Protein AF-A0AAV4LER2-F1 (afdb_monomer)

Solvent-accessible surface area (backbone atoms only — not comparable to full-atom values): 9172 Å² total; per-residue (Å²): 131,90,80,78,73,59,89,54,51,44,55,66,39,58,63,67,63,43,48,55,54,49,60,71,78,45,86,52,66,64,62,53,50,52,52,53,50,51,40,50,52,62,50,70,44,100,85,72,50,74,47,79,47,90,52,21,52,62,89,86,50,91,60,48,68,59,52,49,52,55,42,43,47,58,71,42,53,53,47,53,37,49,52,46,22,50,53,51,60,69,38,72,47,45,68,59,32,24,55,52,37,40,75,51,70,41,57,64,71,60,20,49,54,63,34,72,45,88,66,54,48,76,65,54,35,67,35,69,69,49,47,63,43,67,26,72,72,48,43,42,74,71,69,52,66,53,70,64,62,54,47,52,54,56,62,74,76,108

Sequence (158 aa):
MLEFDIKGLFDNIDHELLMKAVRKHTDNPWVILYIERWLKAPFEMPDGTVVERTKGTPQGGVISPVLANLFLHYAFDKWMRRLRMCLLKQWKEPKTRRRNLIALGIPEEQAVLISGSRKGYWRLSRTPQLNKALGLTYWRKQGLTSLVDRLDILRSTT

Structure (mmCIF, N/CA/C/O backbone):
data_AF-A0AAV4LER2-F1
#
_entry.id   AF-A0AAV4LER2-F1
#
loop_
_atom_site.group_PDB
_atom_site.id
_atom_site.type_symbol
_atom_site.label_atom_id
_atom_site.label_alt_id
_atom_site.label_comp_id
_atom_site.label_asym_id
_atom_site.label_entity_id
_atom_site.label_seq_id
_atom_site.pdbx_PDB_ins_code
_atom_site.Cartn_x
_atom_site.Cartn_y
_atom_site.Cartn_z
_atom_site.occupancy
_atom_site.B_iso_or_equiv
_atom_site.auth_seq_id
_atom_site.auth_comp_id
_atom_site.auth_asym_id
_atom_site.auth_atom_id
_atom_site.pdbx_PDB_model_num
ATOM 1 N N . MET A 1 1 ? -17.088 0.252 -9.772 1.00 34.25 1 MET A N 1
ATOM 2 C CA . MET A 1 1 ? -17.111 0.131 -8.301 1.00 34.25 1 MET A CA 1
ATOM 3 C C . MET A 1 1 ? -16.158 -1.001 -7.955 1.00 34.25 1 MET A C 1
ATOM 5 O O . MET A 1 1 ? -16.349 -2.096 -8.460 1.00 34.25 1 MET A O 1
ATOM 9 N N . LEU A 1 2 ? -15.030 -0.706 -7.306 1.00 29.44 2 LEU A N 1
ATOM 10 C CA . LEU A 1 2 ? -13.946 -1.674 -7.100 1.00 29.44 2 LEU A CA 1
ATOM 11 C C . LEU A 1 2 ? -14.271 -2.529 -5.858 1.00 29.44 2 LEU A C 1
ATOM 13 O O . LEU A 1 2 ? -13.675 -2.347 -4.806 1.00 29.44 2 LEU A O 1
ATOM 17 N N . GLU A 1 3 ? -15.257 -3.420 -5.966 1.00 33.47 3 GLU A N 1
ATOM 18 C CA . GLU A 1 3 ? -15.648 -4.382 -4.916 1.00 33.47 3 GLU A CA 1
ATOM 19 C C . GLU A 1 3 ? -14.730 -5.615 -4.908 1.00 33.47 3 GLU A C 1
ATOM 21 O O . GLU A 1 3 ? -15.179 -6.755 -4.821 1.00 33.47 3 GLU A O 1
ATOM 26 N N . PHE A 1 4 ? -13.417 -5.418 -5.037 1.00 39.59 4 PHE A N 1
ATOM 27 C CA . PHE A 1 4 ? -12.485 -6.530 -4.869 1.00 39.59 4 PHE A CA 1
ATOM 28 C C . PHE A 1 4 ? -12.276 -6.785 -3.377 1.00 39.59 4 PHE A C 1
ATOM 30 O O . PHE A 1 4 ? -11.378 -6.239 -2.745 1.00 39.59 4 PHE A O 1
ATOM 37 N N . ASP A 1 5 ? -13.177 -7.603 -2.845 1.00 47.94 5 ASP A N 1
ATOM 38 C CA . ASP A 1 5 ? -12.914 -8.601 -1.812 1.00 47.94 5 ASP A CA 1
ATOM 39 C C . ASP A 1 5 ? -12.206 -8.096 -0.544 1.00 47.94 5 ASP A C 1
ATOM 41 O O . ASP A 1 5 ? -11.177 -8.588 -0.086 1.00 47.94 5 ASP A O 1
ATOM 45 N N . ILE A 1 6 ? -12.813 -7.074 0.057 1.00 51.78 6 ILE A N 1
ATOM 46 C CA . ILE A 1 6 ? -12.456 -6.552 1.380 1.00 51.78 6 ILE A CA 1
ATOM 47 C C . ILE A 1 6 ? -13.031 -7.455 2.501 1.00 51.78 6 ILE A C 1
ATOM 49 O O . ILE A 1 6 ? -12.738 -7.244 3.679 1.00 51.78 6 ILE A O 1
ATOM 53 N N . LYS A 1 7 ? -13.798 -8.501 2.143 1.00 45.19 7 LYS A N 1
ATOM 54 C CA . LYS A 1 7 ? -14.592 -9.358 3.045 1.00 45.19 7 LYS A CA 1
ATOM 55 C C . LYS A 1 7 ? -13.805 -10.051 4.159 1.00 45.19 7 LYS A C 1
ATOM 57 O O . LYS A 1 7 ? -14.424 -10.504 5.107 1.00 45.19 7 LYS A O 1
ATOM 62 N N . GLY A 1 8 ? -12.477 -10.114 4.069 1.00 55.22 8 GLY A N 1
ATOM 63 C CA . GLY A 1 8 ? -11.614 -10.597 5.151 1.00 55.22 8 GLY A CA 1
ATOM 64 C C . GLY A 1 8 ? -10.455 -9.666 5.506 1.00 55.22 8 GLY A C 1
ATOM 65 O O . GLY A 1 8 ? -9.728 -9.950 6.455 1.00 55.22 8 GLY A O 1
ATOM 66 N N . LEU A 1 9 ? -10.250 -8.559 4.782 1.00 63.22 9 LEU A N 1
ATOM 67 C CA . LEU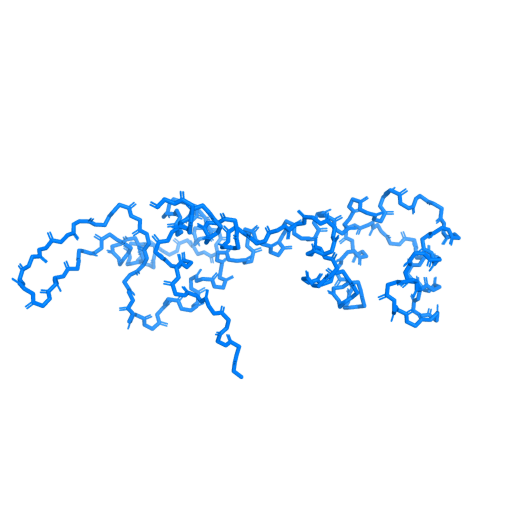 A 1 9 ? -9.173 -7.617 5.102 1.00 63.22 9 LEU A CA 1
ATOM 68 C C . LEU A 1 9 ? -9.446 -6.991 6.466 1.00 63.22 9 LEU A C 1
ATOM 70 O O . LEU A 1 9 ? -8.586 -7.009 7.342 1.00 63.22 9 LEU A O 1
ATOM 74 N N . PHE A 1 10 ? -10.665 -6.487 6.654 1.00 60.00 10 PHE A N 1
ATOM 75 C CA . PHE A 1 10 ? -11.033 -5.860 7.908 1.00 60.00 10 PHE A CA 1
ATOM 76 C C . PHE A 1 10 ? -11.018 -6.807 9.073 1.00 60.00 10 PHE A C 1
ATOM 78 O O . PHE A 1 10 ? -10.675 -6.326 10.130 1.00 60.00 10 PHE A O 1
ATOM 85 N N . ASP A 1 11 ? -11.319 -8.091 8.905 1.00 63.78 11 ASP A N 1
ATOM 86 C CA . ASP A 1 11 ? -11.329 -9.054 10.009 1.00 63.78 11 ASP A CA 1
ATOM 87 C C . ASP A 1 11 ? -9.913 -9.496 10.421 1.00 63.78 11 ASP A C 1
ATOM 89 O O . ASP A 1 11 ? -9.702 -9.970 11.535 1.00 63.78 11 ASP A O 1
ATOM 93 N N . ASN A 1 12 ? -8.915 -9.272 9.556 1.00 69.81 12 ASN A N 1
ATOM 94 C CA . ASN A 1 12 ? -7.531 -9.705 9.762 1.00 69.81 12 ASN A CA 1
ATOM 95 C C . ASN A 1 12 ? -6.521 -8.560 9.954 1.00 69.81 12 ASN A C 1
ATOM 97 O O . ASN A 1 12 ? -5.340 -8.832 10.179 1.00 69.81 12 ASN A O 1
ATOM 101 N N . ILE A 1 13 ? -6.939 -7.289 9.873 1.00 73.88 13 ILE A N 1
ATOM 102 C CA . ILE A 1 13 ? -6.042 -6.158 10.147 1.00 73.88 13 ILE A CA 1
ATOM 103 C C . ILE A 1 13 ? -5.642 -6.158 11.627 1.00 73.88 13 ILE A C 1
ATOM 105 O O . ILE A 1 13 ? -6.484 -6.120 12.527 1.00 73.88 13 ILE A O 1
ATOM 109 N N . ASP A 1 14 ? -4.330 -6.128 11.853 1.00 80.06 14 ASP A N 1
ATOM 110 C CA . ASP A 1 14 ? -3.724 -5.891 13.157 1.00 80.06 14 ASP A CA 1
ATOM 111 C C . ASP A 1 14 ? -4.054 -4.468 13.644 1.00 80.06 14 ASP A C 1
ATOM 113 O O . ASP A 1 14 ? -3.718 -3.464 12.997 1.00 80.06 14 ASP A O 1
ATOM 117 N N . HIS A 1 15 ? -4.736 -4.386 14.788 1.00 81.75 15 HIS A N 1
ATOM 118 C CA . HIS A 1 15 ? -5.185 -3.123 15.370 1.00 81.75 15 HIS A CA 1
ATOM 119 C C . HIS A 1 15 ? -4.026 -2.210 15.759 1.00 81.75 15 HIS A C 1
ATOM 121 O O . HIS A 1 15 ? -4.139 -0.997 15.591 1.00 81.75 15 HIS A O 1
ATOM 127 N N . GLU A 1 16 ? -2.901 -2.748 16.230 1.00 86.19 16 GLU A N 1
ATOM 128 C CA . GLU A 1 16 ? -1.750 -1.923 16.589 1.00 86.19 16 GLU A CA 1
ATOM 129 C C . GLU A 1 16 ? -1.140 -1.266 15.355 1.00 86.19 16 GLU A C 1
ATOM 131 O O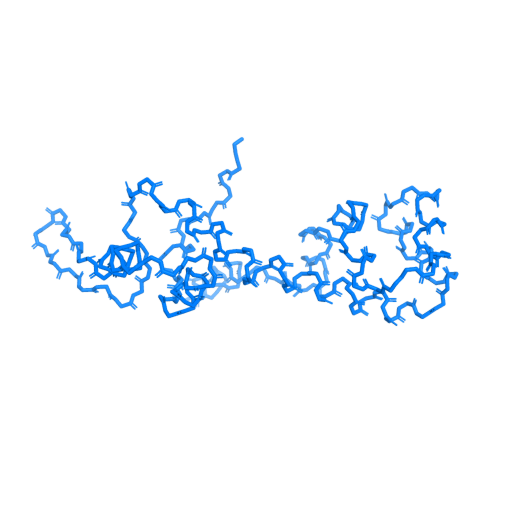 . GLU A 1 16 ? -0.800 -0.080 15.380 1.00 86.19 16 GLU A O 1
ATOM 136 N N . LEU A 1 17 ? -1.001 -2.017 14.259 1.00 86.44 17 LEU A N 1
ATOM 137 C CA . LEU A 1 17 ? -0.472 -1.480 13.005 1.00 86.44 17 LEU A CA 1
ATOM 138 C C . LEU A 1 17 ? -1.398 -0.413 12.414 1.00 86.44 17 LEU A C 1
ATOM 140 O O . LEU A 1 17 ? -0.918 0.627 11.951 1.00 86.44 17 LEU A O 1
ATOM 144 N N . LEU A 1 18 ? -2.714 -0.628 12.476 1.00 86.19 18 LEU A N 1
ATOM 145 C CA . LEU A 1 18 ? -3.693 0.374 12.064 1.00 86.19 18 LEU A CA 1
ATOM 146 C C . LEU A 1 18 ? -3.607 1.630 12.942 1.00 86.19 18 LEU A C 1
ATOM 148 O O . LEU A 1 18 ? -3.522 2.740 12.414 1.00 86.19 18 LEU A O 1
ATOM 152 N N . MET A 1 19 ? -3.535 1.478 14.266 1.00 90.12 19 MET A N 1
ATOM 153 C CA . MET A 1 19 ? -3.415 2.610 15.188 1.00 90.12 19 MET A CA 1
ATOM 154 C C . MET A 1 19 ? -2.094 3.367 15.020 1.00 90.12 19 MET A C 1
ATOM 156 O O . MET A 1 19 ? -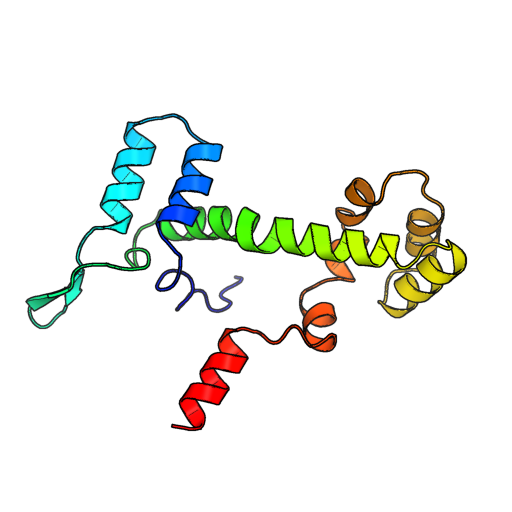2.084 4.595 15.120 1.00 90.12 19 MET A O 1
ATOM 160 N N . LYS A 1 20 ? -0.989 2.689 14.679 1.00 90.75 20 LYS A N 1
ATOM 161 C CA . LYS A 1 20 ? 0.272 3.347 14.282 1.00 90.75 20 LYS A CA 1
ATOM 162 C C . LYS A 1 20 ? 0.088 4.208 13.030 1.00 90.75 20 LYS A C 1
ATOM 164 O O . LYS A 1 20 ? 0.630 5.310 12.968 1.00 90.75 20 LYS A O 1
ATOM 169 N N . ALA A 1 21 ? -0.683 3.742 12.045 1.00 88.81 21 ALA A N 1
ATOM 170 C CA . ALA A 1 21 ? -0.992 4.528 10.851 1.00 88.81 21 ALA A CA 1
ATOM 171 C C . ALA A 1 21 ? -1.902 5.728 11.168 1.00 88.81 21 ALA A C 1
ATOM 173 O O . ALA A 1 21 ? -1.635 6.827 10.684 1.00 88.81 21 ALA A O 1
ATOM 174 N N . VAL A 1 22 ? -2.923 5.558 12.014 1.00 90.62 22 VAL A N 1
ATOM 175 C CA . VAL A 1 22 ? -3.822 6.643 12.456 1.00 90.62 22 VAL A CA 1
ATOM 176 C C . VAL A 1 22 ? -3.039 7.737 13.180 1.00 90.62 22 VAL A C 1
ATOM 178 O O . VAL A 1 22 ? -3.055 8.887 12.743 1.00 90.62 22 VAL A O 1
ATOM 181 N N . ARG A 1 23 ? -2.255 7.365 14.200 1.00 93.31 23 ARG A N 1
ATOM 182 C CA . ARG A 1 23 ? -1.401 8.284 14.976 1.00 93.31 23 ARG A CA 1
ATOM 183 C C . ARG A 1 23 ? -0.372 9.023 14.119 1.00 93.31 23 ARG A C 1
ATOM 185 O O . ARG A 1 23 ? 0.167 10.033 14.539 1.00 93.31 23 ARG A O 1
ATOM 192 N N . LYS A 1 24 ? -0.076 8.537 12.907 1.00 91.56 24 LYS A N 1
ATOM 193 C CA . LYS A 1 24 ? 0.830 9.221 11.977 1.00 91.56 24 LYS A CA 1
ATOM 194 C C . LYS A 1 24 ? 0.179 10.392 11.226 1.00 91.56 24 LYS A C 1
ATOM 196 O O . LYS A 1 24 ? 0.921 11.207 10.684 1.00 91.56 24 LYS A O 1
ATOM 201 N N . HIS A 1 25 ? -1.154 10.465 11.155 1.00 89.50 25 HIS A N 1
ATOM 202 C CA . HIS A 1 25 ? -1.882 11.513 10.410 1.00 89.50 25 HIS A CA 1
ATOM 203 C C . HIS A 1 25 ? -2.772 12.382 11.289 1.00 89.50 25 HIS A C 1
ATOM 205 O O . HIS A 1 25 ? -3.304 13.376 10.802 1.00 89.50 25 HIS A O 1
ATOM 211 N N . THR A 1 26 ? -2.973 12.016 12.552 1.00 90.19 26 THR A N 1
ATOM 212 C CA . THR A 1 26 ? -3.712 12.845 13.494 1.00 90.19 26 THR A CA 1
ATOM 213 C C . THR A 1 26 ? -3.142 12.696 14.894 1.00 90.19 26 THR A C 1
ATOM 215 O O . THR A 1 26 ? -2.887 11.583 15.351 1.00 90.19 26 THR A O 1
ATOM 218 N N . ASP A 1 27 ? -2.998 13.834 15.566 1.00 91.94 27 ASP A N 1
ATOM 219 C CA . ASP A 1 27 ? -2.656 13.927 16.984 1.00 91.94 27 ASP A CA 1
ATOM 220 C C . ASP A 1 27 ? -3.904 14.194 17.847 1.00 91.94 27 ASP A C 1
ATOM 222 O O . ASP A 1 27 ? -3.800 14.375 19.057 1.00 91.94 27 ASP A O 1
ATOM 226 N N . ASN A 1 28 ? -5.104 14.234 17.245 1.00 94.69 28 ASN A N 1
ATOM 227 C CA . ASN A 1 28 ? -6.335 14.521 17.975 1.00 94.69 28 ASN A CA 1
ATOM 228 C C . ASN A 1 28 ? -6.696 13.337 18.898 1.00 94.69 28 ASN A C 1
ATOM 230 O O . ASN A 1 28 ? -7.036 12.256 18.399 1.00 94.69 28 ASN A O 1
ATOM 234 N N . PRO A 1 29 ? -6.685 13.527 20.231 1.00 91.94 29 PRO A N 1
ATOM 235 C CA . PRO A 1 29 ? -6.878 12.437 21.183 1.00 91.94 29 PRO A CA 1
ATOM 236 C C . PRO A 1 29 ? -8.272 11.813 21.086 1.00 91.94 29 PRO A C 1
ATOM 238 O O . PRO A 1 29 ? -8.411 10.608 21.279 1.00 91.94 29 PRO A O 1
ATOM 241 N N . TRP A 1 30 ? -9.294 12.592 20.721 1.00 92.69 30 TRP A N 1
ATOM 242 C CA . TRP A 1 30 ? -10.662 12.100 20.570 1.00 92.69 30 TRP A CA 1
ATOM 243 C C . TRP A 1 30 ? -10.798 11.186 19.364 1.00 92.69 30 TRP A C 1
ATOM 245 O O . TRP A 1 30 ? -11.381 10.113 19.473 1.00 92.69 30 TRP A O 1
ATOM 255 N N . VAL A 1 31 ? -10.212 11.566 18.227 1.00 89.62 31 VAL A N 1
ATOM 256 C CA . VAL A 1 31 ? -10.228 10.733 17.015 1.00 89.62 31 VAL A CA 1
ATOM 257 C C . VAL A 1 31 ? -9.552 9.391 17.288 1.00 89.62 31 VAL A C 1
ATOM 259 O O . VAL A 1 31 ? -10.104 8.341 16.967 1.00 89.62 31 VAL A O 1
ATOM 262 N N . ILE A 1 32 ? -8.388 9.422 17.936 1.00 92.38 32 ILE A N 1
ATOM 263 C CA . ILE A 1 32 ? -7.632 8.224 18.312 1.00 92.38 32 ILE A CA 1
ATOM 264 C C . ILE A 1 32 ? -8.456 7.347 19.264 1.00 92.38 32 ILE A C 1
ATOM 266 O O . ILE A 1 32 ? -8.600 6.153 19.010 1.00 92.38 32 ILE A O 1
ATOM 270 N N . LEU A 1 33 ? -9.035 7.936 20.315 1.00 90.81 33 LEU A N 1
ATOM 271 C CA . LEU A 1 33 ? -9.860 7.230 21.296 1.00 90.81 33 LEU A CA 1
ATOM 272 C C . LEU A 1 33 ? -11.078 6.562 20.648 1.00 90.81 33 LEU A C 1
ATOM 274 O O . LEU A 1 33 ? -11.359 5.396 20.924 1.00 90.81 33 LEU 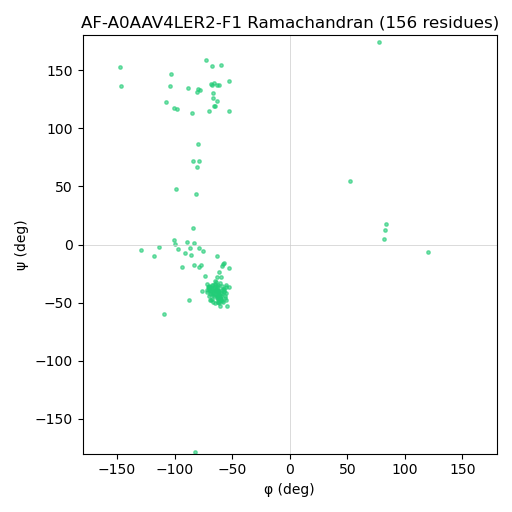A O 1
ATOM 278 N N . TYR A 1 34 ? -11.807 7.289 19.798 1.00 88.75 34 TYR A N 1
ATOM 279 C CA . TYR A 1 34 ? -13.007 6.766 19.151 1.00 88.75 34 TYR A CA 1
ATOM 280 C C . TYR A 1 34 ? -12.678 5.648 18.167 1.00 88.75 34 TYR A C 1
ATOM 282 O O . TYR A 1 34 ? -13.367 4.632 18.176 1.00 88.75 34 TYR A O 1
ATOM 290 N N . ILE A 1 35 ? -11.610 5.783 17.374 1.00 86.69 35 ILE A N 1
ATOM 291 C CA . ILE A 1 35 ? -11.169 4.709 16.476 1.00 86.69 35 ILE A CA 1
ATOM 292 C C . ILE A 1 35 ? -10.744 3.482 17.289 1.00 86.69 35 ILE A C 1
ATOM 294 O O . ILE A 1 35 ? -11.155 2.374 16.966 1.00 86.69 35 ILE A O 1
ATOM 298 N N . GLU A 1 36 ? -9.983 3.660 18.369 1.00 87.69 36 GLU A N 1
ATOM 299 C CA . GLU A 1 36 ? -9.538 2.548 19.213 1.00 87.69 36 GLU A CA 1
ATOM 300 C C . GLU A 1 36 ? -10.708 1.801 19.868 1.00 87.69 36 GLU A C 1
ATOM 302 O O . GLU A 1 36 ? -10.760 0.572 19.831 1.00 87.69 36 GLU A O 1
ATOM 307 N N . ARG A 1 37 ? -11.678 2.533 20.428 1.00 85.06 37 ARG A N 1
ATOM 308 C CA . ARG A 1 37 ? -12.900 1.941 20.992 1.00 85.06 37 ARG A CA 1
ATOM 309 C C . ARG A 1 37 ? -13.721 1.229 19.929 1.00 85.06 37 ARG A C 1
ATOM 311 O O . ARG A 1 37 ? -14.230 0.145 20.183 1.00 85.06 37 ARG A O 1
ATOM 318 N N . TRP A 1 38 ? -13.818 1.817 18.741 1.00 81.00 38 TRP A N 1
ATOM 319 C CA . TRP A 1 38 ? -14.553 1.226 17.633 1.00 81.00 38 TRP A CA 1
ATOM 320 C C . TRP A 1 38 ? -13.917 -0.085 17.153 1.00 81.00 38 TRP A C 1
ATOM 322 O O . TRP A 1 38 ? -14.632 -1.031 16.848 1.00 81.00 38 TRP A O 1
ATOM 332 N N . LEU A 1 39 ? -12.585 -0.193 17.166 1.00 76.44 39 LEU A N 1
ATOM 333 C CA . LEU A 1 39 ? -11.876 -1.438 16.848 1.00 76.44 39 LEU A CA 1
ATOM 334 C C . LEU A 1 39 ? -12.113 -2.551 17.883 1.00 76.44 39 LEU A C 1
ATOM 336 O O . LEU A 1 39 ? -12.180 -3.720 17.510 1.00 76.44 39 LEU A O 1
ATOM 340 N N . LYS A 1 40 ? -12.257 -2.191 19.164 1.00 77.19 40 LYS A N 1
ATOM 341 C CA . LYS A 1 40 ? -12.431 -3.125 20.292 1.00 77.19 40 LYS A CA 1
ATOM 342 C C . LYS A 1 40 ? -13.895 -3.450 20.616 1.00 77.19 40 LYS A C 1
ATOM 344 O O . LYS A 1 40 ? -14.144 -4.296 21.469 1.00 77.19 40 LYS A O 1
ATOM 349 N N . ALA A 1 41 ? -14.855 -2.780 19.977 1.00 73.12 41 ALA A N 1
ATOM 350 C CA . ALA A 1 41 ? -16.272 -2.946 20.280 1.00 73.12 41 ALA A CA 1
ATOM 351 C C . ALA A 1 41 ? -16.741 -4.392 19.989 1.00 73.12 41 ALA A C 1
ATOM 353 O O . ALA A 1 41 ? -16.568 -4.862 18.858 1.00 73.12 41 ALA A O 1
ATOM 354 N N . PRO A 1 42 ? -17.317 -5.103 20.977 1.00 65.00 42 PRO A N 1
ATOM 355 C CA . PRO A 1 42 ? -17.778 -6.475 20.791 1.00 65.00 42 PRO A CA 1
ATOM 356 C C . PRO A 1 42 ? -18.977 -6.532 19.835 1.00 65.00 42 PRO A C 1
ATOM 358 O O . PRO A 1 42 ? -19.716 -5.557 19.689 1.00 65.00 42 PRO A O 1
ATOM 361 N N . PHE A 1 43 ? -19.151 -7.671 19.163 1.00 61.03 43 PHE A N 1
ATOM 362 C CA . PHE A 1 43 ? -20.306 -7.926 18.300 1.00 61.03 43 PHE A CA 1
ATOM 363 C C . PHE A 1 43 ? -21.271 -8.871 19.009 1.00 61.03 43 PHE A C 1
ATOM 365 O O . PHE A 1 43 ? -20.837 -9.862 19.598 1.00 61.03 43 PHE A O 1
ATOM 372 N N . GLU A 1 44 ? -22.558 -8.556 18.928 1.00 60.44 44 GLU A N 1
ATOM 373 C CA . GLU A 1 44 ? -23.637 -9.414 19.399 1.00 60.44 44 GLU A CA 1
ATOM 374 C C . GLU A 1 44 ? -24.188 -10.175 18.194 1.00 60.44 44 GLU A C 1
ATOM 376 O O . GLU A 1 44 ? -24.635 -9.582 17.208 1.00 60.44 44 GLU A O 1
ATOM 381 N N . MET A 1 45 ? -24.060 -11.497 18.227 1.00 64.25 45 MET A N 1
ATOM 382 C CA . MET A 1 45 ? -24.589 -12.360 17.182 1.00 64.25 45 MET A CA 1
ATOM 383 C C . MET A 1 45 ? -26.125 -12.430 17.270 1.00 64.25 45 MET A C 1
ATOM 385 O O . MET A 1 45 ? -26.697 -12.170 18.328 1.00 64.25 45 MET A O 1
ATOM 389 N N . PRO A 1 46 ? -26.823 -12.805 16.179 1.00 62.44 46 PRO A N 1
ATOM 390 C CA . PRO A 1 46 ? -28.284 -12.949 16.181 1.00 62.44 46 PRO A CA 1
ATOM 391 C C . PRO A 1 46 ? -28.821 -13.954 17.214 1.00 62.44 46 PRO A C 1
ATOM 393 O O . PRO A 1 46 ? -30.014 -13.956 17.500 1.00 62.44 46 PRO A O 1
ATOM 396 N N . ASP A 1 47 ? -27.953 -14.817 17.745 1.00 71.62 47 ASP A N 1
ATOM 397 C CA . ASP A 1 47 ? -28.234 -15.790 18.801 1.00 71.62 47 ASP A CA 1
ATOM 398 C C . ASP A 1 47 ? -28.025 -15.234 20.228 1.00 71.62 47 ASP A C 1
ATOM 400 O O . ASP A 1 47 ? -28.203 -15.965 21.201 1.00 71.62 47 ASP A O 1
ATOM 404 N N . GLY A 1 48 ? -27.664 -13.951 20.367 1.00 67.88 48 GLY A N 1
ATOM 405 C CA . GLY A 1 48 ? -27.410 -13.279 21.645 1.00 67.88 48 GLY A CA 1
ATOM 406 C C . GLY A 1 48 ? -26.014 -13.518 22.228 1.00 67.88 48 GLY A C 1
ATOM 407 O O . GLY A 1 48 ? -25.734 -13.075 23.342 1.00 67.88 48 GLY A O 1
ATOM 408 N N . THR A 1 49 ? -25.114 -14.209 21.517 1.00 70.81 49 THR A N 1
ATOM 409 C CA . THR A 1 49 ? -23.736 -14.396 21.989 1.00 70.81 49 THR A CA 1
ATOM 410 C C . THR A 1 49 ? -22.874 -13.162 21.719 1.00 70.81 49 THR A C 1
ATOM 412 O O . THR A 1 49 ? -22.871 -12.592 20.626 1.00 70.81 49 THR A O 1
ATOM 415 N N . VAL A 1 50 ? -22.115 -12.741 22.736 1.00 64.19 50 VAL A N 1
ATOM 416 C CA . VAL A 1 50 ? -21.181 -11.610 22.659 1.00 64.19 50 VAL A CA 1
ATOM 417 C C . VAL A 1 50 ? -19.768 -12.151 22.478 1.00 64.19 50 VAL A C 1
ATOM 419 O O . VAL A 1 50 ? -19.248 -12.841 23.354 1.00 64.19 50 VAL A O 1
ATOM 422 N N . VAL A 1 51 ? -19.129 -11.826 21.354 1.00 64.50 51 VAL A N 1
ATOM 423 C CA . VAL A 1 51 ? -17.748 -12.248 21.070 1.00 64.50 51 VAL A CA 1
ATOM 424 C C . VAL A 1 51 ? -16.801 -11.053 21.178 1.00 64.50 51 VAL A C 1
ATOM 426 O O . VAL A 1 51 ? -16.971 -10.041 20.489 1.00 64.50 51 VAL A O 1
ATOM 429 N N . GLU A 1 52 ? -15.787 -11.169 22.043 1.00 60.72 52 GLU A N 1
ATOM 430 C CA . GLU A 1 52 ? -14.722 -10.168 22.171 1.00 60.72 52 GLU A CA 1
ATOM 431 C C . GLU A 1 52 ? -13.832 -10.124 20.920 1.00 60.72 52 GLU A C 1
ATOM 433 O O . GLU A 1 52 ? -13.419 -11.149 20.369 1.00 60.72 52 GLU A O 1
ATOM 438 N N . ARG A 1 53 ? -13.496 -8.908 20.471 1.00 61.38 53 ARG A N 1
ATOM 439 C CA . ARG A 1 53 ? -12.640 -8.699 19.299 1.00 61.38 53 ARG A CA 1
ATOM 440 C C . ARG A 1 53 ? -11.170 -8.743 19.674 1.00 61.38 53 ARG A C 1
ATOM 442 O O . ARG A 1 53 ? -10.644 -7.814 20.276 1.00 61.38 53 ARG A O 1
ATOM 449 N N . THR A 1 54 ? -10.475 -9.762 19.186 1.00 55.31 54 THR A N 1
ATOM 450 C CA . THR A 1 54 ? -9.005 -9.777 19.170 1.00 55.31 54 THR A CA 1
ATOM 451 C C . THR A 1 54 ? -8.424 -9.256 17.852 1.00 55.31 54 THR A C 1
ATOM 453 O O . THR A 1 54 ? -7.263 -8.851 17.829 1.00 55.31 54 THR A O 1
ATOM 456 N N . LYS A 1 55 ? -9.205 -9.231 16.754 1.00 56.44 55 LYS A N 1
ATOM 457 C CA . LYS A 1 55 ? -8.799 -8.717 15.432 1.00 56.44 55 LYS A CA 1
ATOM 458 C C . LYS A 1 55 ? -9.967 -8.083 14.666 1.00 56.44 55 LYS A C 1
ATOM 460 O O . LYS A 1 55 ? -11.130 -8.428 14.854 1.00 56.44 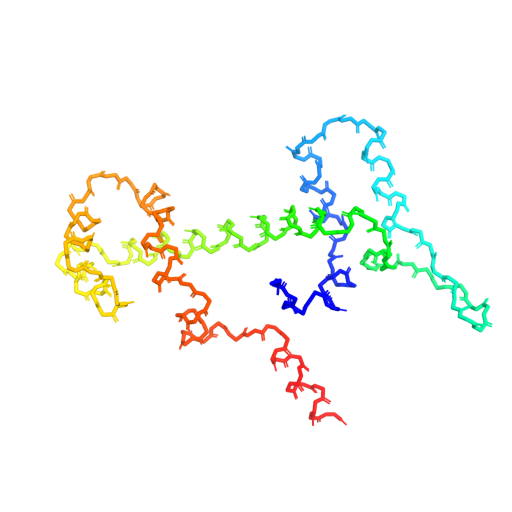55 LYS A O 1
ATOM 465 N N . GLY A 1 56 ? -9.616 -7.135 13.802 1.00 55.12 56 GLY A N 1
ATOM 466 C CA . GLY A 1 56 ? -10.470 -6.526 12.791 1.00 55.12 56 GLY A CA 1
ATOM 467 C C . GLY A 1 56 ? -11.507 -5.453 13.165 1.00 55.12 56 GLY A C 1
ATOM 468 O O . GLY A 1 56 ? -11.686 -5.149 14.338 1.00 55.12 56 GLY A O 1
ATOM 469 N N . THR A 1 57 ? -12.191 -4.838 12.186 1.00 53.06 57 THR A N 1
ATOM 470 C CA . THR A 1 57 ? -13.147 -3.712 12.394 1.00 53.06 57 THR A CA 1
ATOM 471 C C . THR A 1 57 ? -14.628 -4.125 12.314 1.00 53.06 57 THR A C 1
ATOM 473 O O . THR A 1 57 ? -14.933 -5.001 11.506 1.00 53.06 57 THR A O 1
ATOM 476 N N . PRO A 1 58 ? -15.564 -3.513 13.072 1.00 51.47 58 PRO A N 1
ATOM 477 C CA . PRO A 1 58 ? -17.004 -3.761 12.940 1.00 51.47 58 PRO A CA 1
ATOM 478 C C . PRO A 1 58 ? -17.480 -3.580 11.497 1.00 51.47 58 PRO A C 1
ATOM 480 O O . PRO A 1 58 ? -17.402 -2.480 10.941 1.00 51.47 58 PRO A O 1
ATOM 483 N N . GLN A 1 59 ? -17.942 -4.661 10.864 1.00 51.00 59 GLN A N 1
ATOM 484 C CA . GLN A 1 59 ? -18.529 -4.574 9.531 1.00 51.00 59 GLN A CA 1
ATOM 485 C C . GLN A 1 59 ? -19.830 -3.766 9.638 1.00 51.00 59 GLN A C 1
ATOM 487 O O . GLN A 1 59 ? -20.726 -4.130 10.393 1.00 51.00 59 GLN A O 1
ATOM 492 N N . GLY A 1 60 ? -19.897 -2.633 8.931 1.00 49.88 60 GLY A N 1
ATOM 493 C CA . GLY A 1 60 ? -21.062 -1.737 8.928 1.00 49.88 60 GLY A CA 1
ATOM 494 C C . GLY A 1 60 ? -20.802 -0.303 9.404 1.00 49.88 60 GLY A C 1
ATOM 495 O O . GLY A 1 60 ? -21.677 0.546 9.264 1.00 49.88 60 GLY A O 1
ATOM 496 N N . GLY A 1 61 ? -19.609 0.025 9.915 1.00 56.78 61 GLY A N 1
ATOM 497 C CA . GLY A 1 61 ? -19.276 1.423 10.213 1.00 56.78 61 GLY A CA 1
ATOM 498 C C . GLY A 1 61 ? -18.838 2.193 8.970 1.00 56.78 61 GLY A C 1
ATOM 499 O O . GLY A 1 61 ? -17.921 1.773 8.264 1.00 56.78 61 GLY A O 1
ATOM 500 N N . VAL A 1 62 ? -19.416 3.378 8.755 1.00 60.94 62 VAL A N 1
ATOM 501 C CA . VAL A 1 62 ? -19.062 4.313 7.664 1.00 60.94 62 VAL A CA 1
ATOM 502 C C . VAL A 1 62 ? -17.567 4.662 7.598 1.00 60.94 62 VAL A C 1
ATOM 504 O O . VAL A 1 62 ? -17.073 5.076 6.553 1.00 60.94 62 VAL A O 1
ATOM 507 N N . ILE A 1 63 ? -16.825 4.465 8.694 1.00 69.50 63 ILE A N 1
ATOM 508 C CA . ILE A 1 63 ? -15.390 4.770 8.776 1.00 69.50 63 ILE A CA 1
ATOM 509 C C . ILE A 1 63 ? -14.498 3.660 8.207 1.00 69.50 63 ILE A C 1
ATOM 511 O O . ILE A 1 63 ? -13.330 3.907 7.902 1.00 69.50 63 ILE A O 1
ATOM 515 N N . SER A 1 64 ? -15.037 2.447 8.056 1.00 72.12 64 SER A N 1
ATOM 516 C CA . SER A 1 64 ? -14.292 1.255 7.652 1.00 72.12 64 SER A CA 1
ATOM 517 C C . SER A 1 64 ? -13.523 1.482 6.337 1.00 72.12 64 SER A C 1
ATOM 519 O O . SER A 1 64 ? -12.292 1.382 6.366 1.00 72.12 64 SER A O 1
ATOM 521 N N . PRO A 1 65 ? -14.140 1.947 5.225 1.00 74.62 65 PRO A N 1
ATOM 522 C CA . PRO A 1 65 ? -13.428 2.143 3.956 1.00 74.62 65 PRO A CA 1
ATOM 523 C C . PRO A 1 65 ? -12.244 3.114 4.056 1.00 74.62 65 PRO A C 1
ATOM 525 O O . PRO A 1 65 ? -11.206 2.909 3.425 1.00 74.62 65 PRO A O 1
ATOM 528 N N . VAL A 1 66 ? -12.368 4.160 4.879 1.00 81.00 66 VAL A N 1
ATOM 529 C CA . VAL A 1 66 ? -11.302 5.150 5.085 1.00 81.00 66 VAL A CA 1
ATOM 530 C C . VAL A 1 66 ? -10.131 4.530 5.847 1.00 81.00 66 VAL A C 1
ATOM 532 O O . VAL A 1 66 ? -8.977 4.723 5.461 1.00 81.00 66 VAL A O 1
ATOM 535 N N . LEU A 1 67 ? -10.413 3.739 6.885 1.00 80.69 67 LEU A N 1
ATOM 536 C CA . LEU A 1 67 ? -9.385 3.051 7.665 1.00 80.69 67 LEU A CA 1
ATOM 537 C C . LEU A 1 67 ? -8.671 1.957 6.859 1.00 80.69 67 LEU A C 1
ATOM 539 O O . LEU A 1 67 ? -7.447 1.853 6.961 1.00 80.69 67 LEU A O 1
ATOM 543 N N . ALA A 1 68 ? -9.374 1.196 6.008 1.00 78.75 68 ALA A N 1
ATOM 544 C CA . ALA A 1 68 ? -8.701 0.264 5.091 1.00 78.75 68 ALA A CA 1
ATOM 545 C C . ALA A 1 68 ? -7.787 0.999 4.126 1.00 78.75 68 ALA A C 1
ATOM 547 O O . ALA A 1 68 ? -6.643 0.594 3.960 1.00 78.75 68 ALA A O 1
ATOM 548 N N . ASN A 1 69 ? -8.261 2.079 3.503 1.00 83.06 69 ASN A N 1
ATOM 549 C CA . ASN A 1 69 ? -7.440 2.843 2.568 1.00 83.06 69 ASN A CA 1
ATOM 550 C C . ASN A 1 69 ? -6.182 3.384 3.253 1.00 83.06 69 ASN A C 1
ATOM 552 O O . ASN A 1 69 ? -5.084 3.298 2.699 1.00 83.06 69 ASN A O 1
ATOM 556 N N . LEU A 1 70 ? -6.323 3.878 4.486 1.00 84.56 70 LEU A N 1
ATOM 557 C CA . LEU A 1 70 ? -5.193 4.303 5.298 1.00 84.56 70 LEU A CA 1
ATOM 558 C C . LEU A 1 70 ? -4.223 3.145 5.561 1.00 84.56 70 LEU A C 1
ATOM 560 O O . LEU A 1 70 ? -3.022 3.300 5.357 1.00 84.56 70 LEU A O 1
ATOM 564 N N . PHE A 1 71 ? -4.717 1.981 5.976 1.00 83.56 71 PHE A N 1
ATOM 565 C CA . PHE A 1 71 ? -3.874 0.812 6.216 1.00 83.56 71 PHE A CA 1
ATOM 566 C C . PHE A 1 71 ? -3.158 0.344 4.942 1.00 83.56 71 PHE A C 1
ATOM 568 O O . PHE A 1 71 ? -1.935 0.188 4.938 1.00 83.56 71 PHE A O 1
ATOM 575 N N . LEU A 1 72 ? -3.894 0.185 3.840 1.00 80.56 72 LEU A N 1
ATOM 576 C CA . LEU A 1 72 ? -3.380 -0.251 2.540 1.00 80.56 72 LEU A CA 1
ATOM 577 C C . LEU A 1 72 ? -2.328 0.711 1.989 1.00 80.56 72 LEU A C 1
ATOM 579 O O . LEU A 1 72 ? -1.340 0.267 1.404 1.00 80.56 72 LEU A O 1
ATOM 583 N N . HIS A 1 73 ? -2.451 2.011 2.256 1.00 83.75 73 HIS A N 1
ATOM 584 C CA . HIS A 1 73 ? -1.414 2.967 1.887 1.00 83.75 73 HIS A CA 1
ATOM 585 C C . HIS A 1 73 ? -0.046 2.623 2.512 1.00 83.75 73 HIS A C 1
ATOM 587 O O . HIS A 1 73 ? 1.009 2.767 1.885 1.00 83.75 73 HIS A O 1
ATOM 593 N N . TYR A 1 74 ? -0.034 2.144 3.755 1.00 83.75 74 TYR A N 1
ATOM 594 C CA . TYR A 1 74 ? 1.200 1.801 4.463 1.00 83.75 74 TYR A CA 1
ATOM 595 C C . TYR A 1 74 ? 1.649 0.371 4.197 1.00 83.75 74 TYR A C 1
ATOM 597 O O . TYR A 1 74 ? 2.822 0.155 3.886 1.00 83.75 74 TYR A O 1
ATOM 605 N N . ALA A 1 75 ? 0.728 -0.582 4.310 1.00 78.81 75 ALA A N 1
ATOM 606 C CA . ALA A 1 75 ? 1.014 -2.000 4.166 1.00 78.81 75 ALA A CA 1
ATOM 607 C C . ALA A 1 75 ? 1.335 -2.371 2.712 1.00 78.81 75 ALA A C 1
ATOM 609 O O . ALA A 1 75 ? 2.248 -3.155 2.462 1.00 78.81 75 ALA A O 1
ATOM 610 N N . PHE A 1 76 ? 0.629 -1.772 1.750 1.00 78.44 76 PHE A N 1
ATOM 611 C CA . PHE A 1 76 ? 0.711 -2.154 0.347 1.00 78.44 76 PHE A CA 1
ATOM 612 C C . PHE A 1 76 ? 1.419 -1.101 -0.511 1.00 78.44 76 PHE A C 1
ATOM 614 O O . PHE A 1 76 ? 2.474 -1.394 -1.075 1.00 78.44 76 PHE A O 1
ATOM 621 N N . ASP A 1 77 ? 0.927 0.140 -0.588 1.00 81.38 77 ASP A N 1
ATOM 622 C CA . ASP A 1 77 ? 1.462 1.120 -1.553 1.00 81.38 77 ASP A CA 1
ATOM 623 C C . ASP A 1 77 ? 2.938 1.450 -1.308 1.00 81.38 77 ASP A C 1
ATOM 625 O O . ASP A 1 77 ? 3.754 1.483 -2.239 1.00 81.38 77 ASP A O 1
ATOM 629 N N . LYS A 1 78 ? 3.312 1.682 -0.043 1.00 83.38 78 LYS A N 1
ATOM 630 C CA . LYS A 1 78 ? 4.712 1.950 0.321 1.00 83.38 78 LYS A CA 1
ATOM 631 C C . LYS A 1 78 ? 5.614 0.756 0.036 1.00 83.38 78 LYS A C 1
ATOM 633 O O . LYS A 1 78 ? 6.745 0.954 -0.419 1.00 83.38 78 LYS A O 1
ATOM 638 N N . TRP A 1 79 ? 5.132 -0.460 0.274 1.00 82.56 79 TRP A N 1
ATOM 639 C CA . TRP A 1 79 ? 5.884 -1.680 0.003 1.00 82.56 79 TRP A CA 1
ATOM 640 C C . TRP A 1 79 ? 6.066 -1.909 -1.502 1.00 82.56 79 TRP A C 1
ATOM 642 O O . TRP A 1 79 ? 7.195 -2.052 -1.975 1.00 82.56 79 TRP A O 1
ATOM 652 N N . MET A 1 80 ? 4.993 -1.785 -2.282 1.00 83.31 80 MET A N 1
ATOM 653 C CA . MET A 1 80 ? 5.022 -1.867 -3.744 1.00 83.31 80 MET A CA 1
ATOM 654 C C . MET A 1 80 ? 5.976 -0.844 -4.354 1.00 83.31 80 MET A C 1
ATOM 656 O O . MET A 1 80 ? 6.748 -1.153 -5.264 1.00 83.31 80 MET A O 1
ATOM 660 N N . ARG A 1 81 ? 6.002 0.379 -3.818 1.00 87.00 81 ARG A N 1
ATOM 661 C CA . ARG A 1 81 ? 6.952 1.405 -4.256 1.00 87.00 81 ARG A CA 1
ATOM 662 C C . ARG A 1 81 ? 8.408 0.999 -4.017 1.00 87.00 81 ARG A C 1
ATOM 664 O O . ARG A 1 81 ? 9.260 1.291 -4.862 1.00 87.00 81 ARG A O 1
ATOM 671 N N . ARG A 1 82 ? 8.707 0.349 -2.887 1.00 87.00 82 ARG A N 1
ATOM 672 C CA . ARG A 1 82 ? 10.050 -0.177 -2.591 1.00 87.00 82 ARG A CA 1
ATOM 673 C C . ARG A 1 82 ? 10.426 -1.292 -3.559 1.00 87.00 82 ARG A C 1
ATOM 675 O O . ARG A 1 82 ? 11.520 -1.241 -4.108 1.00 87.00 82 ARG A O 1
ATOM 682 N N . LEU A 1 83 ? 9.517 -2.221 -3.847 1.00 86.25 83 LEU A N 1
ATOM 683 C CA . LEU A 1 83 ? 9.762 -3.281 -4.827 1.00 86.25 83 LEU A CA 1
ATOM 684 C C . LEU A 1 83 ? 10.073 -2.730 -6.223 1.00 86.25 83 LEU A C 1
ATOM 686 O O . LEU A 1 83 ? 11.076 -3.106 -6.830 1.00 86.25 83 LEU A O 1
ATOM 690 N N . ARG A 1 84 ? 9.275 -1.768 -6.707 1.00 88.25 84 ARG A N 1
ATOM 691 C CA . ARG A 1 84 ? 9.539 -1.082 -7.985 1.00 88.25 84 ARG A CA 1
ATOM 692 C C . ARG A 1 84 ? 10.901 -0.389 -7.978 1.00 88.25 84 ARG A C 1
ATOM 694 O O . ARG A 1 84 ? 11.640 -0.467 -8.954 1.00 88.25 84 ARG A O 1
ATOM 701 N N . MET A 1 85 ? 11.256 0.273 -6.877 1.00 90.00 85 MET A N 1
ATOM 702 C CA . MET A 1 85 ? 12.567 0.906 -6.724 1.00 90.00 85 MET A CA 1
ATOM 703 C C . MET A 1 85 ? 13.710 -0.121 -6.791 1.00 90.00 85 MET A C 1
ATOM 705 O O . MET A 1 85 ? 14.708 0.140 -7.460 1.00 90.00 85 MET A O 1
ATOM 709 N N . CYS A 1 86 ? 13.570 -1.277 -6.137 1.00 88.81 86 CYS A N 1
ATOM 710 C CA . CYS A 1 86 ? 14.563 -2.351 -6.180 1.00 88.81 86 CYS A CA 1
ATOM 711 C C . CYS A 1 86 ? 14.747 -2.905 -7.599 1.00 88.81 86 CYS A C 1
ATOM 713 O O . CYS A 1 86 ? 15.888 -3.042 -8.032 1.00 88.81 86 CYS A O 1
ATOM 715 N N . LEU A 1 87 ? 13.663 -3.116 -8.356 1.00 86.62 87 LEU A N 1
ATOM 716 C CA . LEU A 1 87 ? 13.746 -3.520 -9.768 1.00 86.62 87 LEU A CA 1
ATOM 717 C C . LEU A 1 87 ? 14.489 -2.488 -10.623 1.00 86.62 87 LEU A C 1
ATOM 719 O O . LEU A 1 87 ? 15.389 -2.836 -11.383 1.00 86.62 87 LEU A O 1
ATOM 723 N N . LEU A 1 88 ? 14.171 -1.200 -10.463 1.00 87.62 88 LEU A N 1
ATOM 724 C CA . LEU A 1 88 ? 14.873 -0.137 -11.190 1.00 87.62 88 LEU A CA 1
ATOM 725 C C . LEU A 1 88 ? 16.366 -0.082 -10.841 1.00 87.62 88 LEU A C 1
AT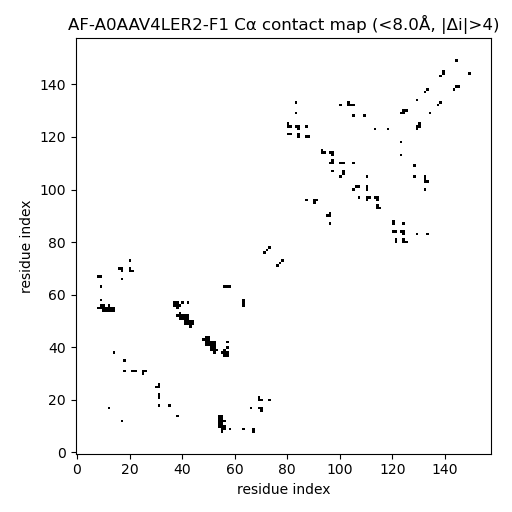OM 727 O O . LEU A 1 88 ? 17.180 0.210 -11.715 1.00 87.62 88 LEU A O 1
ATOM 731 N N . LYS A 1 89 ? 16.722 -0.374 -9.584 1.00 88.19 89 LYS A N 1
ATOM 732 C CA . LYS A 1 89 ? 18.115 -0.461 -9.124 1.00 88.19 89 LYS A CA 1
ATOM 733 C C . LYS A 1 89 ? 18.821 -1.711 -9.661 1.00 88.19 89 LYS A C 1
ATOM 735 O O . LYS A 1 89 ? 20.016 -1.648 -9.939 1.00 88.19 89 LYS A O 1
ATOM 740 N N . GLN A 1 90 ? 18.102 -2.821 -9.821 1.00 88.62 90 GLN A N 1
ATOM 741 C CA . GLN A 1 90 ? 18.614 -4.040 -10.448 1.00 88.62 90 GLN A CA 1
ATOM 742 C C . GLN A 1 90 ? 18.925 -3.800 -11.932 1.00 88.62 90 GLN A C 1
ATOM 744 O O . GLN A 1 90 ? 19.966 -4.228 -12.424 1.00 88.62 90 GLN A O 1
ATOM 749 N N . TRP A 1 91 ? 18.083 -3.036 -12.633 1.00 90.31 91 TRP A N 1
ATOM 750 C CA . TRP A 1 91 ? 18.318 -2.595 -14.011 1.00 90.31 91 TRP A CA 1
ATOM 751 C C . TRP A 1 91 ? 19.265 -1.388 -14.057 1.00 90.31 91 TRP A C 1
ATOM 753 O O . TRP A 1 91 ? 18.868 -0.269 -14.406 1.00 90.31 91 TRP A O 1
ATOM 763 N N . LYS A 1 92 ? 20.522 -1.620 -13.662 1.00 82.38 92 LYS A N 1
ATOM 764 C CA . LYS A 1 92 ? 21.575 -0.597 -13.545 1.00 82.38 92 LYS A CA 1
ATOM 765 C C . LYS A 1 92 ? 21.790 0.172 -14.851 1.00 82.38 92 LYS A C 1
ATOM 767 O O . LYS A 1 92 ? 21.915 1.393 -14.825 1.00 82.38 92 LYS A O 1
ATOM 772 N N . GLU A 1 93 ? 21.778 -0.532 -15.980 1.00 88.75 93 GLU A N 1
ATOM 773 C CA . GLU A 1 93 ? 22.055 0.045 -17.295 1.00 88.75 93 GLU A CA 1
ATOM 774 C C . GLU A 1 93 ? 20.795 0.600 -17.985 1.00 88.75 93 GLU A C 1
ATOM 776 O O . GLU A 1 93 ? 19.775 -0.098 -18.048 1.00 88.75 93 GLU A O 1
ATOM 781 N N . PRO A 1 94 ? 20.854 1.810 -18.583 1.00 86.75 94 PRO A N 1
ATOM 782 C CA . PRO A 1 94 ? 19.719 2.403 -19.294 1.00 86.75 94 PRO A CA 1
ATOM 783 C C . PRO A 1 94 ? 19.175 1.534 -20.436 1.00 86.75 94 PRO A C 1
ATOM 785 O O . PRO A 1 94 ? 17.960 1.435 -20.600 1.00 86.75 94 PRO A O 1
ATOM 788 N N . LYS A 1 95 ? 20.053 0.852 -21.188 1.00 89.94 95 LYS A N 1
ATOM 789 C CA . LYS A 1 95 ? 19.661 -0.049 -22.288 1.00 89.94 95 LYS A CA 1
ATOM 790 C C . LYS A 1 95 ? 18.803 -1.211 -21.779 1.00 89.94 95 LYS A C 1
ATOM 792 O O . LYS A 1 95 ? 17.703 -1.439 -22.281 1.00 89.94 95 LYS A O 1
ATOM 797 N N . THR A 1 96 ? 19.268 -1.886 -20.730 1.00 90.06 96 THR A N 1
ATOM 798 C CA . THR A 1 96 ? 18.563 -2.998 -20.076 1.00 90.06 96 THR A CA 1
ATOM 799 C C . THR A 1 96 ? 17.247 -2.539 -19.459 1.00 90.06 96 THR A C 1
ATOM 801 O O . THR A 1 96 ? 16.214 -3.179 -19.646 1.00 90.06 96 THR A O 1
ATOM 804 N N . ARG A 1 97 ? 17.251 -1.378 -18.791 1.00 89.75 97 ARG A N 1
ATOM 805 C CA . ARG A 1 97 ? 16.037 -0.778 -18.232 1.00 89.75 97 ARG A CA 1
ATOM 806 C C . ARG A 1 97 ? 14.996 -0.506 -19.315 1.00 89.75 97 ARG A C 1
ATOM 808 O O . ARG A 1 97 ? 13.850 -0.902 -19.146 1.00 89.75 97 ARG A O 1
ATOM 815 N N . ARG A 1 98 ? 15.379 0.123 -20.430 1.00 90.25 98 ARG A N 1
ATOM 816 C CA . ARG A 1 98 ? 14.477 0.392 -21.562 1.00 90.25 98 ARG A CA 1
ATOM 817 C C . ARG A 1 98 ? 13.880 -0.899 -22.118 1.00 90.25 98 ARG A C 1
ATOM 819 O O . ARG A 1 98 ? 12.663 -0.982 -22.238 1.00 90.25 98 ARG A O 1
ATOM 826 N N . ARG A 1 99 ? 14.715 -1.908 -22.396 1.00 91.31 99 ARG A N 1
ATOM 827 C CA . ARG A 1 99 ? 14.265 -3.206 -22.926 1.00 91.31 99 ARG A CA 1
ATOM 828 C C . ARG A 1 99 ? 13.223 -3.855 -22.014 1.00 91.31 99 ARG A C 1
ATOM 830 O O . ARG A 1 99 ? 12.178 -4.283 -22.493 1.00 91.31 99 ARG A O 1
ATOM 837 N N . ASN A 1 100 ? 13.476 -3.863 -20.707 1.00 90.06 100 ASN A N 1
ATOM 838 C CA . ASN A 1 100 ? 12.550 -4.441 -19.736 1.00 90.06 100 ASN A CA 1
ATOM 839 C C . ASN A 1 100 ? 11.253 -3.629 -19.622 1.00 90.06 100 ASN A C 1
ATOM 841 O O . ASN A 1 100 ? 10.183 -4.217 -19.570 1.00 90.06 100 ASN A O 1
ATOM 845 N N . LEU A 1 101 ? 11.310 -2.293 -19.644 1.00 90.00 101 LEU A N 1
ATOM 846 C CA . LEU A 1 101 ? 10.105 -1.451 -19.615 1.00 90.00 101 LEU A CA 1
ATOM 847 C C . LEU A 1 101 ? 9.206 -1.678 -20.840 1.00 90.00 101 LEU A C 1
ATOM 849 O O . LEU A 1 101 ? 7.988 -1.752 -20.689 1.00 90.00 101 LEU A O 1
ATOM 853 N N . ILE A 1 102 ? 9.796 -1.838 -22.026 1.00 89.88 102 ILE A N 1
ATOM 854 C CA . ILE A 1 102 ? 9.057 -2.157 -23.257 1.00 89.88 102 ILE A CA 1
ATOM 855 C C . ILE A 1 102 ? 8.435 -3.554 -23.162 1.00 89.88 102 ILE A C 1
ATOM 857 O O . ILE A 1 102 ? 7.264 -3.723 -23.487 1.00 89.88 102 ILE A O 1
ATOM 861 N N . ALA A 1 103 ? 9.171 -4.540 -22.636 1.00 88.38 103 ALA A N 1
ATOM 862 C CA . ALA A 1 103 ? 8.646 -5.891 -22.411 1.00 88.38 103 ALA A CA 1
ATOM 863 C C . ALA A 1 103 ? 7.453 -5.922 -21.433 1.00 88.38 103 ALA A C 1
ATOM 865 O O . ALA A 1 103 ? 6.623 -6.825 -21.494 1.00 88.38 103 ALA A O 1
ATOM 866 N N . LEU A 1 104 ? 7.335 -4.919 -20.556 1.00 86.88 104 LEU A N 1
ATOM 867 C CA . LEU A 1 104 ? 6.188 -4.728 -19.662 1.00 86.88 104 LEU A CA 1
ATOM 868 C C . LEU A 1 104 ? 5.002 -4.001 -20.317 1.00 86.88 104 LEU A C 1
ATOM 870 O O . LEU A 1 104 ? 4.001 -3.750 -19.646 1.00 86.88 104 LEU A O 1
ATOM 874 N N . GLY A 1 105 ? 5.103 -3.645 -21.599 1.00 87.19 105 GLY A N 1
ATOM 875 C CA . GLY A 1 105 ? 4.055 -2.958 -22.354 1.00 87.19 105 GLY A CA 1
ATOM 876 C C . GLY A 1 105 ? 4.039 -1.437 -22.181 1.00 87.19 105 GLY A C 1
ATOM 877 O O . GLY A 1 105 ? 3.028 -0.801 -22.477 1.00 87.19 105 GLY A O 1
ATOM 878 N N . ILE A 1 106 ? 5.125 -0.827 -21.688 1.00 88.12 106 ILE A N 1
ATOM 879 C CA . ILE A 1 106 ? 5.258 0.638 -21.678 1.00 88.12 106 ILE A CA 1
ATOM 880 C C . ILE A 1 106 ? 5.636 1.114 -23.090 1.00 88.12 106 ILE A C 1
ATOM 882 O O . ILE A 1 106 ? 6.579 0.563 -23.662 1.00 88.12 106 ILE A O 1
ATOM 886 N N . PRO A 1 107 ? 4.976 2.161 -23.633 1.00 90.62 107 PRO A N 1
ATOM 887 C CA . PRO A 1 107 ? 5.358 2.755 -24.911 1.00 90.62 107 PRO A CA 1
ATOM 888 C C . PRO A 1 107 ? 6.837 3.141 -24.943 1.00 90.62 107 PRO A C 1
ATOM 890 O O . PRO A 1 107 ? 7.378 3.664 -23.964 1.00 90.62 107 PRO A O 1
ATOM 893 N N . GLU A 1 108 ? 7.486 2.917 -26.081 1.00 90.00 108 GLU A N 1
ATOM 894 C CA . GLU A 1 108 ? 8.931 3.090 -26.229 1.00 90.00 108 GLU A CA 1
ATOM 895 C C . GLU A 1 108 ? 9.413 4.504 -25.872 1.00 90.00 108 GLU A C 1
ATOM 897 O O . GLU A 1 108 ? 10.405 4.649 -25.158 1.00 90.00 108 GLU A O 1
ATOM 902 N N . GLU A 1 109 ? 8.671 5.538 -26.269 1.00 89.38 109 GLU A N 1
ATOM 903 C CA . GLU A 1 109 ? 8.954 6.934 -25.917 1.00 89.38 109 GLU A CA 1
ATOM 904 C C . GLU A 1 109 ? 9.057 7.125 -24.392 1.00 89.38 109 GLU A C 1
ATOM 906 O O . GLU A 1 109 ? 10.032 7.666 -23.865 1.00 89.38 109 GLU A O 1
ATOM 911 N N . GLN A 1 110 ? 8.087 6.586 -23.651 1.00 88.00 110 GLN A N 1
ATOM 912 C CA . GLN A 1 110 ? 8.049 6.671 -22.193 1.00 88.00 110 GLN A CA 1
ATOM 913 C C . GLN A 1 110 ? 9.173 5.840 -21.556 1.00 88.00 110 GLN A C 1
ATOM 915 O O . GLN A 1 110 ? 9.773 6.255 -20.560 1.00 88.00 110 GLN A O 1
ATOM 920 N N . ALA A 1 111 ? 9.508 4.686 -22.140 1.00 89.75 111 ALA A N 1
ATOM 921 C CA . ALA A 1 111 ? 10.623 3.856 -21.695 1.00 89.75 111 ALA A CA 1
ATOM 922 C C . ALA A 1 111 ? 11.982 4.563 -21.870 1.00 89.75 111 ALA A C 1
ATOM 924 O O . ALA A 1 111 ? 12.834 4.486 -20.978 1.00 89.75 111 ALA A O 1
ATOM 925 N N . VAL A 1 112 ? 12.183 5.300 -22.969 1.00 90.31 112 VAL A N 1
ATOM 926 C CA . VAL A 1 112 ? 13.380 6.129 -23.199 1.00 90.31 112 VAL A CA 1
ATOM 927 C C . VAL A 1 112 ? 13.484 7.221 -22.135 1.00 90.31 112 VAL A C 1
ATOM 929 O O . VAL A 1 112 ? 14.514 7.320 -21.465 1.00 90.31 112 VAL A O 1
ATOM 932 N N . LEU A 1 113 ? 12.399 7.961 -21.888 1.00 88.50 113 LEU A N 1
ATOM 933 C CA . LEU A 1 113 ? 12.367 9.029 -20.882 1.00 88.50 113 LEU A CA 1
ATOM 934 C C . LEU A 1 113 ? 12.682 8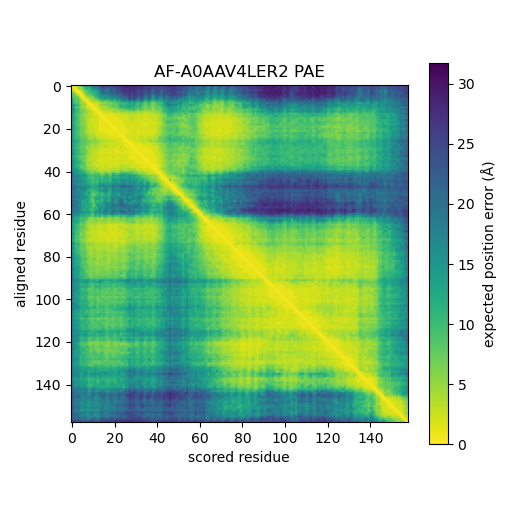.519 -19.465 1.00 88.50 113 LEU A C 1
ATOM 936 O O . LEU A 1 113 ? 13.470 9.126 -18.736 1.00 88.50 113 LEU A O 1
ATOM 940 N N . ILE A 1 114 ? 12.099 7.385 -19.063 1.00 87.88 114 ILE A N 1
ATOM 941 C CA . ILE A 1 114 ? 12.324 6.795 -17.733 1.00 87.88 114 ILE A CA 1
ATOM 942 C C . ILE A 1 114 ? 13.747 6.229 -17.612 1.00 87.88 114 ILE A C 1
ATOM 944 O O . ILE A 1 114 ? 14.368 6.339 -16.551 1.00 87.88 114 ILE A O 1
ATOM 948 N N . SER A 1 115 ? 14.274 5.627 -18.682 1.00 88.25 115 SER A N 1
ATOM 949 C CA . SER A 1 115 ? 15.596 4.992 -18.676 1.00 88.25 115 SER A CA 1
ATOM 950 C C . SER A 1 115 ? 16.763 5.974 -18.636 1.00 88.25 115 SER A C 1
ATOM 952 O O . SER A 1 115 ? 17.712 5.735 -17.889 1.00 88.25 115 SER A O 1
ATOM 954 N N . GLY A 1 116 ? 16.664 7.092 -19.359 1.00 87.69 116 GLY A N 1
ATOM 955 C CA . GLY A 1 116 ? 17.675 8.154 -19.393 1.00 87.69 116 GLY A CA 1
ATOM 956 C C . GLY A 1 116 ? 17.531 9.207 -18.288 1.00 87.69 116 GLY A C 1
ATOM 957 O O . GLY A 1 116 ? 18.349 10.121 -18.186 1.00 87.69 116 GLY A O 1
ATOM 958 N N . SER A 1 117 ? 16.497 9.118 -17.449 1.00 88.38 117 SER A N 1
ATOM 959 C CA . SER A 1 117 ? 16.260 10.107 -16.399 1.00 88.38 117 SER A CA 1
ATOM 960 C C . SER A 1 117 ? 17.349 10.076 -15.319 1.00 88.38 117 SER A C 1
ATOM 962 O O . SER A 1 117 ? 17.590 9.051 -14.685 1.00 88.38 117 SER A O 1
ATOM 964 N N . ARG A 1 118 ? 17.896 11.257 -14.996 1.00 85.56 118 ARG A N 1
ATOM 965 C CA . ARG A 1 118 ? 18.823 11.478 -13.865 1.00 85.56 118 ARG A CA 1
ATOM 966 C C . ARG A 1 118 ? 18.141 11.493 -12.487 1.00 85.56 118 ARG A C 1
ATOM 968 O O . ARG A 1 118 ? 18.808 11.602 -11.463 1.00 85.56 118 ARG A O 1
ATOM 975 N N . LYS A 1 119 ? 16.804 11.423 -12.431 1.00 87.00 119 LYS A N 1
ATOM 976 C CA . LYS A 1 119 ? 16.048 11.373 -11.166 1.00 87.00 119 LYS A CA 1
ATOM 977 C C . LYS A 1 119 ? 16.299 10.040 -10.453 1.00 87.00 119 LYS A C 1
ATOM 979 O O . LYS A 1 119 ? 16.258 8.988 -11.081 1.00 87.00 119 LYS A O 1
ATOM 984 N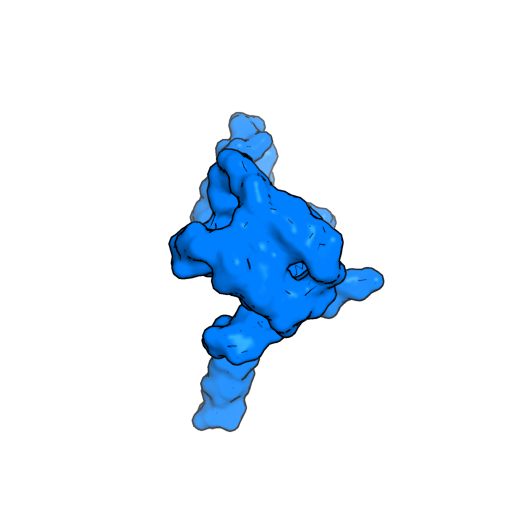 N . GLY A 1 120 ? 16.473 10.081 -9.131 1.00 87.75 120 GLY A N 1
ATOM 985 C CA . GLY A 1 120 ? 16.692 8.876 -8.324 1.00 87.75 120 GLY A CA 1
ATOM 986 C C . GLY A 1 120 ? 15.543 7.859 -8.399 1.00 87.75 120 GLY A C 1
ATOM 987 O O . GLY A 1 120 ? 14.379 8.222 -8.606 1.00 87.75 120 GLY A O 1
ATOM 988 N N . TYR A 1 121 ? 15.859 6.581 -8.162 1.00 89.56 121 TYR A N 1
ATOM 989 C CA . TYR A 1 121 ? 14.925 5.449 -8.288 1.00 89.56 121 TYR A CA 1
ATOM 990 C C . TYR A 1 121 ? 13.647 5.604 -7.463 1.00 89.56 121 TYR A C 1
ATOM 992 O O . TYR A 1 121 ? 12.572 5.220 -7.912 1.00 89.56 121 TYR A O 1
ATOM 1000 N N . TRP A 1 122 ? 13.742 6.229 -6.286 1.00 87.75 122 TRP A N 1
ATOM 1001 C CA . TRP A 1 122 ? 12.590 6.526 -5.434 1.00 87.75 122 TRP A CA 1
ATOM 1002 C C . TRP A 1 122 ? 11.580 7.469 -6.094 1.00 87.75 122 TRP A C 1
ATOM 1004 O O . TRP A 1 122 ? 10.372 7.331 -5.893 1.00 87.75 122 TRP A O 1
ATOM 1014 N N . ARG A 1 123 ? 12.054 8.452 -6.869 1.00 88.81 123 ARG A N 1
ATOM 1015 C CA . ARG A 1 123 ? 11.186 9.382 -7.600 1.00 88.81 123 ARG A CA 1
ATOM 1016 C C . ARG A 1 123 ? 10.597 8.704 -8.833 1.00 88.81 123 ARG A C 1
ATOM 1018 O O . ARG A 1 123 ? 9.415 8.887 -9.104 1.00 88.81 123 ARG A O 1
ATOM 1025 N N . LEU A 1 124 ? 11.399 7.901 -9.535 1.00 88.94 124 LEU A N 1
ATOM 1026 C CA . LEU A 1 124 ? 10.952 7.151 -10.711 1.00 88.94 124 LEU A CA 1
ATOM 1027 C C . LEU A 1 124 ? 9.912 6.083 -10.367 1.00 88.94 124 LEU A C 1
ATOM 1029 O O . LEU A 1 124 ? 8.940 5.945 -11.094 1.00 88.94 124 LEU A O 1
ATOM 1033 N N . SER A 1 125 ? 10.028 5.394 -9.230 1.00 87.38 125 SER A N 1
ATOM 1034 C CA . SER A 1 125 ? 9.074 4.346 -8.835 1.00 87.38 125 SER A CA 1
ATOM 1035 C C . SER A 1 125 ? 7.638 4.834 -8.604 1.00 87.38 125 SER A C 1
ATOM 1037 O O . SER A 1 125 ? 6.741 4.008 -8.449 1.00 87.38 125 SER A O 1
ATOM 1039 N N . ARG A 1 126 ? 7.412 6.156 -8.578 1.00 88.06 126 ARG A N 1
ATOM 1040 C CA . ARG A 1 126 ? 6.091 6.785 -8.445 1.00 88.06 126 ARG A CA 1
ATOM 1041 C C . ARG A 1 126 ? 5.481 7.197 -9.793 1.00 88.06 126 ARG A C 1
ATOM 1043 O O . ARG A 1 126 ? 4.366 7.711 -9.797 1.00 88.06 126 ARG A O 1
ATOM 1050 N N . THR A 1 127 ? 6.177 7.035 -10.921 1.00 88.75 127 THR A N 1
ATOM 1051 C CA . THR A 1 127 ? 5.621 7.474 -12.208 1.00 88.75 127 THR A CA 1
ATOM 1052 C C . THR A 1 127 ? 4.378 6.646 -12.576 1.00 88.75 127 THR A C 1
ATOM 1054 O O . THR A 1 127 ? 4.369 5.429 -12.364 1.00 88.75 127 THR A O 1
ATOM 1057 N N . PRO A 1 128 ? 3.315 7.269 -13.122 1.00 85.81 128 PRO A N 1
ATOM 1058 C CA . PRO A 1 128 ? 2.084 6.561 -13.485 1.00 85.81 128 PRO A CA 1
ATOM 1059 C C . PRO A 1 128 ? 2.319 5.387 -14.441 1.00 85.81 128 PRO A C 1
ATOM 1061 O O . PRO A 1 128 ? 1.703 4.334 -14.298 1.00 85.81 128 PRO A O 1
ATOM 1064 N N . GLN A 1 129 ? 3.268 5.544 -15.366 1.00 88.00 129 GLN A N 1
ATOM 1065 C CA . GLN A 1 129 ? 3.672 4.522 -16.328 1.00 88.00 129 GLN A CA 1
ATOM 1066 C C . GLN A 1 129 ? 4.206 3.274 -15.614 1.00 88.00 129 GLN A C 1
ATOM 1068 O O . GLN A 1 129 ? 3.791 2.161 -15.924 1.00 88.00 129 GLN A O 1
ATOM 1073 N N . LEU A 1 130 ? 5.070 3.455 -14.607 1.00 84.38 130 LEU A N 1
ATOM 1074 C CA . LEU A 1 130 ? 5.599 2.355 -13.800 1.00 84.38 130 LEU A CA 1
ATOM 1075 C C . LEU A 1 130 ? 4.539 1.748 -12.882 1.00 84.38 130 LEU A C 1
ATOM 1077 O O . LEU A 1 130 ? 4.531 0.537 -12.702 1.00 84.38 130 LEU A O 1
ATOM 1081 N N . ASN A 1 131 ? 3.632 2.551 -12.323 1.00 83.75 131 ASN A N 1
ATOM 1082 C CA . ASN A 1 131 ? 2.530 2.028 -11.512 1.00 83.75 131 ASN A CA 1
ATOM 1083 C C . ASN A 1 131 ? 1.599 1.128 -12.334 1.00 83.75 131 ASN A C 1
ATOM 1085 O O . ASN A 1 131 ? 1.179 0.085 -11.838 1.00 83.75 131 ASN A O 1
ATOM 1089 N N . LYS A 1 132 ? 1.319 1.515 -13.585 1.00 83.44 132 LYS A N 1
ATOM 1090 C CA . LYS A 1 132 ? 0.499 0.740 -14.521 1.00 83.44 132 LYS A CA 1
ATOM 1091 C C . LYS A 1 132 ? 1.213 -0.536 -14.974 1.00 83.44 132 LYS A C 1
ATOM 1093 O O . LYS A 1 132 ? 0.622 -1.608 -14.930 1.00 83.44 132 LYS A O 1
ATOM 1098 N N . ALA A 1 133 ? 2.478 -0.426 -15.375 1.00 81.44 133 ALA A N 1
ATOM 1099 C CA . ALA A 1 133 ? 3.250 -1.551 -15.904 1.00 81.44 133 ALA A CA 1
ATOM 1100 C C . ALA A 1 133 ? 3.636 -2.575 -14.827 1.00 81.44 133 ALA A C 1
ATOM 1102 O O . ALA A 1 133 ? 3.547 -3.779 -15.037 1.00 81.44 133 ALA A O 1
ATOM 1103 N N . LEU A 1 134 ? 4.021 -2.098 -13.642 1.00 79.12 134 LEU A N 1
ATOM 1104 C CA . LEU A 1 134 ? 4.340 -2.911 -12.466 1.00 79.12 134 LEU A CA 1
ATOM 1105 C C . LEU A 1 134 ? 3.136 -2.944 -11.509 1.00 79.12 134 LEU A C 1
ATOM 1107 O O . LEU A 1 134 ? 3.265 -2.664 -10.305 1.00 79.12 134 LEU A O 1
ATOM 1111 N N . GLY A 1 135 ? 1.961 -3.212 -12.081 1.00 74.56 135 GLY A N 1
ATOM 1112 C CA . GLY A 1 135 ? 0.696 -3.408 -11.376 1.00 74.56 135 GLY A CA 1
ATOM 1113 C C . GLY A 1 135 ? 0.539 -4.834 -10.835 1.00 74.56 135 GLY A C 1
ATOM 1114 O O . GLY A 1 135 ? 1.420 -5.678 -10.996 1.00 74.56 135 GLY A O 1
ATOM 1115 N N . LEU A 1 136 ? -0.598 -5.115 -10.194 1.00 62.88 136 LEU A N 1
ATOM 1116 C CA . LEU A 1 136 ? -0.899 -6.409 -9.557 1.00 62.88 136 LEU A CA 1
ATOM 1117 C C . LEU A 1 136 ? -0.705 -7.615 -10.494 1.00 62.88 136 LEU A C 1
ATOM 1119 O O . LEU A 1 136 ? -0.216 -8.654 -10.064 1.00 62.88 136 LEU A O 1
ATOM 1123 N N . THR A 1 137 ? -1.026 -7.467 -11.780 1.00 68.62 137 THR A N 1
ATOM 1124 C CA . THR A 1 137 ? -0.882 -8.520 -12.799 1.00 68.62 137 THR A CA 1
ATOM 1125 C C . THR A 1 137 ? 0.570 -8.932 -13.030 1.00 68.62 137 THR A C 1
ATOM 1127 O O . THR A 1 137 ? 0.859 -10.117 -13.174 1.00 68.62 137 THR A O 1
ATOM 1130 N N . TYR A 1 138 ? 1.495 -7.972 -13.033 1.00 77.19 138 TYR A N 1
ATOM 1131 C CA . TYR A 1 138 ? 2.920 -8.247 -13.178 1.00 77.19 138 TYR A CA 1
ATOM 1132 C C . TYR A 1 138 ? 3.468 -8.987 -11.956 1.00 77.19 138 TYR A C 1
ATOM 1134 O O . TYR A 1 138 ? 4.148 -10.001 -12.094 1.00 77.19 138 TYR A O 1
ATOM 1142 N N . TRP A 1 139 ? 3.136 -8.512 -10.755 1.00 72.00 139 TRP A N 1
ATOM 1143 C CA . TRP A 1 139 ? 3.648 -9.107 -9.522 1.00 72.00 139 TRP A CA 1
ATOM 1144 C C . TRP A 1 139 ? 3.062 -10.494 -9.254 1.00 72.00 139 TRP A C 1
ATOM 1146 O O . TRP A 1 139 ? 3.813 -11.382 -8.864 1.00 72.00 139 TRP A O 1
ATOM 1156 N N . ARG A 1 140 ? 1.785 -10.737 -9.587 1.00 70.19 140 ARG A N 1
ATOM 1157 C CA . ARG A 1 140 ? 1.212 -12.095 -9.572 1.00 70.19 140 ARG A CA 1
ATOM 1158 C C . ARG A 1 140 ? 2.006 -13.063 -10.455 1.00 70.19 140 ARG A C 1
ATOM 1160 O O . ARG A 1 140 ? 2.335 -14.155 -10.009 1.00 70.19 140 ARG A O 1
ATOM 1167 N N . LYS A 1 141 ? 2.391 -12.648 -11.672 1.00 77.62 141 LYS A N 1
ATOM 1168 C CA . LYS A 1 141 ? 3.232 -13.467 -12.572 1.00 77.62 141 LYS A CA 1
ATOM 1169 C C . LYS A 1 141 ? 4.628 -13.752 -12.009 1.00 77.62 141 LYS A C 1
ATOM 1171 O O . LYS A 1 141 ? 5.214 -14.768 -12.352 1.00 77.62 141 LYS A O 1
ATOM 1176 N N . GLN A 1 142 ? 5.162 -12.876 -11.161 1.00 73.19 142 GLN A N 1
ATOM 1177 C CA . GLN A 1 142 ? 6.470 -13.041 -10.513 1.00 73.19 142 GLN A CA 1
ATOM 1178 C C . GLN A 1 142 ? 6.412 -13.905 -9.235 1.00 73.19 142 GLN A C 1
ATOM 1180 O O . GLN A 1 142 ? 7.359 -13.903 -8.454 1.00 73.19 142 GLN A O 1
ATOM 1185 N N . GLY A 1 143 ? 5.311 -14.630 -8.998 1.00 69.69 143 GLY A N 1
ATOM 1186 C CA . GLY A 1 143 ? 5.159 -15.516 -7.837 1.00 69.69 143 GLY A CA 1
ATOM 1187 C C . GLY A 1 143 ? 4.719 -14.803 -6.559 1.00 69.69 143 GLY A C 1
ATOM 1188 O O . GLY A 1 143 ? 4.766 -15.381 -5.476 1.00 69.69 143 GLY A O 1
ATOM 1189 N N . LEU A 1 144 ? 4.269 -13.549 -6.665 1.00 62.91 144 LEU A N 1
ATOM 1190 C CA . LEU A 1 144 ? 3.607 -12.838 -5.576 1.00 62.91 144 LEU A CA 1
ATOM 1191 C C . LEU A 1 144 ? 2.152 -13.325 -5.516 1.00 62.91 144 LEU A C 1
ATOM 1193 O O . LEU A 1 144 ? 1.221 -12.654 -5.966 1.00 62.91 144 LEU A O 1
ATOM 1197 N N . THR A 1 145 ? 1.989 -14.561 -5.046 1.00 56.75 145 THR A N 1
ATOM 1198 C CA . THR A 1 145 ? 0.693 -15.217 -4.871 1.00 56.75 145 THR A CA 1
ATOM 1199 C C . THR A 1 145 ? -0.114 -14.438 -3.844 1.00 56.75 145 THR A C 1
ATOM 1201 O O . THR A 1 145 ? 0.429 -13.999 -2.824 1.00 56.75 145 THR A O 1
ATOM 1204 N N . SER A 1 146 ? -1.403 -14.226 -4.110 1.00 57.84 146 SER A N 1
ATOM 1205 C CA . SER A 1 146 ? -2.261 -13.577 -3.127 1.00 57.84 146 SER A CA 1
ATOM 1206 C C . SER A 1 146 ? -2.304 -14.455 -1.869 1.00 57.84 146 SER A C 1
ATOM 1208 O O . SER A 1 146 ? -2.352 -15.684 -1.952 1.00 57.84 146 SER A O 1
ATOM 1210 N N . LEU A 1 147 ? -2.219 -13.832 -0.689 1.00 51.56 147 LEU A N 1
ATOM 1211 C CA . LEU A 1 147 ? -2.348 -14.566 0.573 1.00 51.56 147 LEU A CA 1
ATOM 1212 C C . LEU A 1 147 ? -3.710 -15.266 0.661 1.00 51.56 147 LEU A C 1
ATOM 1214 O O . LEU A 1 147 ? -3.793 -16.319 1.278 1.00 51.56 147 LEU A O 1
ATOM 1218 N N . VAL A 1 148 ? -4.732 -14.715 0.001 1.00 55.28 148 VAL A N 1
ATOM 1219 C CA . VAL A 1 148 ? -6.070 -15.305 -0.117 1.00 55.28 148 VAL A CA 1
ATOM 1220 C C . VAL A 1 148 ? -6.009 -16.585 -0.946 1.00 55.28 148 VAL A C 1
ATOM 1222 O O . VAL A 1 148 ? -6.394 -17.628 -0.441 1.00 55.28 148 VAL A O 1
ATOM 1225 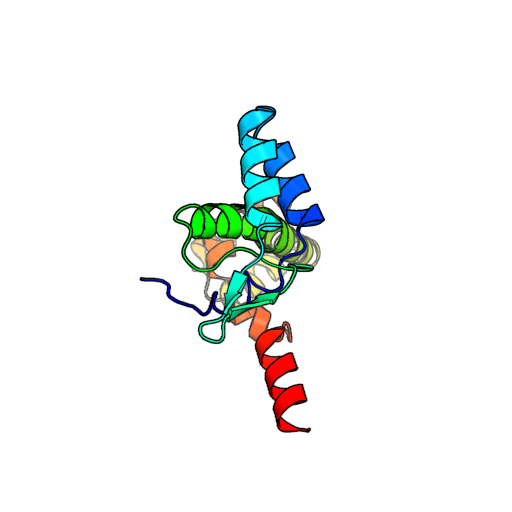N N . ASP A 1 149 ? -5.375 -16.558 -2.122 1.00 58.53 149 ASP A N 1
ATOM 1226 C CA . ASP A 1 149 ? -5.226 -17.739 -2.988 1.00 58.53 149 ASP A CA 1
ATOM 1227 C C . ASP A 1 149 ? -4.488 -18.859 -2.236 1.00 58.53 149 ASP A C 1
ATOM 1229 O O . ASP A 1 149 ? -4.832 -20.034 -2.326 1.00 58.53 149 ASP A O 1
ATOM 1233 N N . ARG A 1 150 ? -3.472 -18.491 -1.444 1.00 57.34 150 ARG A N 1
ATOM 1234 C CA . ARG A 1 150 ? -2.721 -19.441 -0.618 1.00 57.34 150 ARG A CA 1
ATOM 1235 C C . ARG A 1 150 ? -3.558 -19.997 0.537 1.00 57.34 150 ARG A C 1
ATOM 1237 O O . ARG A 1 150 ? -3.431 -21.176 0.846 1.00 57.34 150 ARG A O 1
ATOM 1244 N N . LEU A 1 151 ? -4.385 -19.174 1.178 1.00 52.62 151 LEU A N 1
ATOM 1245 C CA . LEU A 1 151 ? -5.287 -19.603 2.250 1.00 52.62 151 LEU A CA 1
ATOM 1246 C C . LEU A 1 151 ? -6.424 -20.483 1.718 1.00 52.62 151 LEU A C 1
ATOM 1248 O O . LEU A 1 151 ? -6.774 -21.454 2.378 1.00 52.62 151 LEU A O 1
ATOM 1252 N N . ASP A 1 152 ? -6.946 -20.205 0.526 1.00 62.50 152 ASP A N 1
ATOM 1253 C CA . ASP A 1 152 ? -7.994 -21.004 -0.118 1.00 62.50 152 ASP A CA 1
ATOM 1254 C C . ASP A 1 152 ? -7.468 -22.375 -0.567 1.00 62.50 152 ASP A C 1
ATOM 1256 O O . ASP A 1 152 ? -8.142 -23.392 -0.394 1.00 62.50 152 ASP A O 1
ATOM 1260 N N . ILE A 1 153 ? -6.218 -22.443 -1.039 1.00 69.69 153 ILE A N 1
ATOM 1261 C CA . ILE A 1 153 ? -5.524 -23.720 -1.274 1.00 69.69 153 ILE A CA 1
ATOM 1262 C C . ILE A 1 153 ? -5.387 -24.504 0.041 1.00 69.69 153 ILE A C 1
ATOM 1264 O O . ILE A 1 153 ? -5.688 -25.693 0.092 1.00 69.69 153 ILE A O 1
ATOM 1268 N N . LEU A 1 154 ? -4.983 -23.851 1.134 1.00 63.38 154 LEU A N 1
ATOM 1269 C CA . LEU A 1 154 ? -4.824 -24.524 2.431 1.00 63.38 154 LEU A CA 1
ATOM 1270 C C . LEU A 1 154 ? -6.165 -24.991 3.023 1.00 63.38 154 LEU A C 1
ATOM 1272 O O . LEU A 1 154 ? -6.225 -26.061 3.623 1.00 63.38 154 LEU A O 1
ATOM 1276 N N . ARG A 1 155 ? -7.244 -24.230 2.811 1.00 60.62 155 ARG A N 1
ATOM 1277 C CA . ARG A 1 155 ? -8.610 -24.566 3.250 1.00 60.62 155 ARG A CA 1
ATOM 1278 C C . ARG A 1 155 ? -9.270 -25.668 2.425 1.00 60.62 155 ARG A C 1
ATOM 1280 O O . ARG A 1 155 ? -10.136 -26.342 2.950 1.00 60.62 155 ARG A O 1
ATOM 1287 N N . SER A 1 156 ? -8.885 -25.841 1.162 1.00 61.25 156 SER A N 1
ATOM 1288 C CA . SER A 1 156 ? -9.400 -26.910 0.286 1.00 61.25 156 SER A CA 1
ATOM 1289 C C . SER A 1 156 ? -8.647 -28.237 0.424 1.00 61.25 156 SER A C 1
ATOM 1291 O O . SER A 1 156 ? -9.084 -29.246 -0.122 1.00 61.25 156 SER A O 1
ATOM 1293 N N . THR A 1 157 ? -7.525 -28.245 1.151 1.00 57.25 157 THR A N 1
ATOM 1294 C CA . THR A 1 157 ? -6.725 -29.452 1.431 1.00 57.25 157 THR A CA 1
ATOM 1295 C C . THR A 1 157 ? -7.011 -30.032 2.830 1.00 57.25 157 THR A C 1
ATOM 1297 O O . THR A 1 157 ? -6.393 -31.020 3.217 1.00 57.25 157 THR A O 1
ATOM 1300 N N . THR A 1 158 ? -7.923 -29.417 3.593 1.00 46.28 158 THR A N 1
ATOM 1301 C CA . THR A 1 158 ? -8.388 -29.865 4.921 1.00 46.28 158 THR A CA 1
ATOM 1302 C C . THR A 1 158 ? -9.856 -30.248 4.827 1.00 46.28 158 THR A C 1
ATOM 1304 O O . THR A 1 158 ? -10.229 -31.284 5.415 1.00 46.28 158 THR A O 1
#

Radius of gyration: 20.4 Å; Cα contacts (8 Å, |Δi|>4): 124; chains: 1; bounding box: 50×44×49 Å

Nearest PDB structures (foldseek):
  6ar1-assembly2_D  TM=4.792E-01  e=6.222E-06  Geobacillus stearothermophilus
  6ar1-assembly1_A  TM=4.805E-01  e=7.785E-06  Geobacillus stearothermophilus
  7uin-assembly1_D  TM=7.856E-01  e=1.496E-02  Agathobacter rectalis
  8t2r-assembly1_D  TM=4.731E-01  e=1.338E-02  Agathobacter rectalis

Organism: NCBI:txid2771369

Secondary structure (DSSP, 8-state):
------TTHHHH--HHHHHHHHHTT---HHHHHHHHHHHH--EE-TTS-EE--SSS--TT-TTHHHHHHHHHIIIIIHHHHHHHHHHHHH--SHHHHHHHHHHTT--HHHHHHHHH--S-HHHHTT-HHHHHHTSHHHHHHTT---HHHHHHHHHH--

InterPro domains:
  IPR000477 Reverse transcriptase domain [PF00078] (2-82)
  IPR000477 Reverse transcriptase domain [PS50878] (1-158)
  IPR043502 DNA/RNA polymerase superfamily [SSF56672] (2-84)
  IPR051083 Group II Intron Splicing and Mobility/Defense [PTHR34047] (2-86)

Foldseek 3Di:
DPPPDCVCVQQADDPVLLLVLVVVVDPPVVVSVVSSCQQQPWDQDPVRDTDTRPGGGPPPDPCRVVSVVSSCVPPPVVVLLVVQLVVVVVQVALVSQLVVLVVLVQPSVVSNCLSPDPDHSSVSSPDPSNCVSSDPVVVVVVVPPPVVNVVVVVVVVD

pLDDT: mean 76.48, std 14.84, range [29.44, 94.69]

Mean predicted aligned error: 10.83 Å